Protein AF-A0A2H6N865-F1 (afdb_monomer)

pLDDT: mean 89.6, std 12.13, range [32.91, 98.56]

Mean predicted aligned error: 6.99 Å

Structure (mmCIF, N/CA/C/O backbone):
data_AF-A0A2H6N865-F1
#
_entry.id   AF-A0A2H6N865-F1
#
loop_
_atom_site.group_PDB
_atom_site.id
_atom_site.type_symbol
_atom_site.label_atom_id
_atom_site.label_alt_id
_atom_site.label_comp_id
_atom_site.label_asym_id
_atom_site.label_entity_id
_atom_site.label_seq_id
_atom_site.pdbx_PDB_ins_code
_atom_site.Cartn_x
_atom_site.Cartn_y
_atom_site.Cartn_z
_atom_site.occupancy
_atom_site.B_iso_or_equiv
_atom_site.auth_seq_id
_atom_site.auth_comp_id
_atom_site.auth_asym_id
_atom_site.auth_atom_id
_atom_site.pdbx_PDB_model_num
ATOM 1 N N . VAL A 1 1 ? 12.537 -9.315 17.090 1.00 32.91 1 VAL A N 1
ATOM 2 C CA . VAL A 1 1 ? 13.199 -8.648 15.946 1.00 32.91 1 VAL A CA 1
ATOM 3 C C . VAL A 1 1 ? 12.259 -7.555 15.473 1.00 32.91 1 VAL A C 1
ATOM 5 O O . VAL A 1 1 ? 11.304 -7.843 14.769 1.00 32.91 1 VAL A O 1
ATOM 8 N N . VAL A 1 2 ? 12.420 -6.346 16.012 1.00 35.06 2 VAL A N 1
ATOM 9 C CA . VAL A 1 2 ? 11.619 -5.175 15.632 1.00 35.06 2 VAL A CA 1
ATOM 10 C C . VAL A 1 2 ? 12.282 -4.594 14.394 1.00 35.06 2 VAL A C 1
ATOM 12 O O . VAL A 1 2 ? 13.472 -4.294 14.425 1.00 35.06 2 VAL A O 1
ATOM 15 N N . SER A 1 3 ? 11.540 -4.520 13.298 1.00 43.25 3 SER A N 1
ATOM 16 C CA . SER A 1 3 ? 11.989 -4.022 12.003 1.00 43.25 3 SER A CA 1
ATOM 17 C C . SER A 1 3 ? 12.427 -2.562 12.137 1.00 43.25 3 SER A C 1
ATOM 19 O O . SER A 1 3 ? 11.610 -1.647 12.094 1.00 43.25 3 SER A O 1
ATOM 21 N N . THR A 1 4 ? 13.722 -2.324 12.330 1.00 42.84 4 THR A N 1
ATOM 22 C CA . THR A 1 4 ? 14.320 -0.987 12.298 1.00 42.84 4 THR A CA 1
ATOM 23 C C . THR A 1 4 ? 14.412 -0.525 10.849 1.00 42.84 4 THR A C 1
ATOM 25 O O . THR A 1 4 ? 15.481 -0.555 10.242 1.00 42.84 4 THR A O 1
ATOM 28 N N . GLN A 1 5 ? 13.283 -0.142 10.262 1.00 57.72 5 GLN A N 1
ATOM 29 C CA . GLN A 1 5 ? 13.272 0.558 8.984 1.00 57.72 5 GLN A CA 1
ATOM 30 C C . GLN A 1 5 ? 13.122 2.051 9.252 1.00 57.72 5 GLN A C 1
ATOM 32 O O . GLN A 1 5 ? 12.116 2.511 9.785 1.00 57.72 5 GLN A O 1
ATOM 37 N N . ASN A 1 6 ? 14.180 2.796 8.947 1.00 63.56 6 ASN A N 1
ATOM 38 C CA . ASN A 1 6 ? 14.231 4.237 9.121 1.00 63.56 6 ASN A CA 1
ATOM 39 C C . ASN A 1 6 ? 13.636 4.894 7.863 1.00 63.56 6 ASN A C 1
ATOM 41 O O . ASN A 1 6 ? 14.229 4.726 6.797 1.00 63.56 6 ASN A O 1
ATOM 45 N N . PRO A 1 7 ? 12.540 5.673 7.958 1.00 67.62 7 PRO A N 1
ATOM 46 C CA . PRO A 1 7 ? 11.940 6.376 6.817 1.00 67.62 7 PRO A CA 1
ATOM 47 C C . PRO A 1 7 ? 12.952 7.212 6.023 1.00 67.62 7 PRO A C 1
ATOM 49 O O . PRO A 1 7 ? 12.819 7.392 4.817 1.00 67.62 7 PRO A O 1
ATOM 52 N N . LYS A 1 8 ? 14.019 7.679 6.686 1.00 72.62 8 LYS A N 1
ATOM 53 C CA . LYS A 1 8 ? 15.114 8.410 6.041 1.00 72.62 8 LYS A CA 1
ATOM 54 C C . LYS A 1 8 ? 15.864 7.571 5.000 1.00 72.62 8 LYS A C 1
ATOM 56 O O . LYS A 1 8 ? 16.305 8.133 4.009 1.00 72.62 8 LYS A O 1
ATOM 61 N N . ILE A 1 9 ? 15.998 6.258 5.202 1.00 78.19 9 ILE A N 1
ATOM 62 C CA . ILE A 1 9 ? 16.695 5.357 4.268 1.00 78.19 9 ILE A CA 1
ATOM 63 C C . ILE A 1 9 ? 15.845 5.140 3.011 1.00 78.19 9 ILE A C 1
ATOM 65 O O . ILE A 1 9 ? 16.371 5.230 1.905 1.00 78.19 9 ILE A O 1
ATOM 69 N N . SER A 1 10 ? 14.534 4.937 3.166 1.00 75.12 10 SER A N 1
ATOM 70 C CA . SER A 1 10 ? 13.598 4.847 2.035 1.00 75.12 10 SER A CA 1
ATOM 71 C C . SER A 1 10 ? 13.610 6.127 1.195 1.00 75.12 10 SER A C 1
ATOM 73 O O . SER A 1 10 ? 13.793 6.078 -0.018 1.00 75.12 10 SER A O 1
ATOM 75 N N . GLN A 1 11 ? 13.546 7.292 1.846 1.00 79.19 11 GLN A N 1
ATOM 76 C CA . GLN A 1 11 ? 13.606 8.587 1.162 1.00 79.19 11 GLN A CA 1
ATOM 77 C C . GLN A 1 11 ? 14.947 8.826 0.449 1.00 79.19 11 GLN A C 1
ATOM 79 O O . GLN A 1 11 ? 14.978 9.342 -0.667 1.00 79.19 11 GLN A O 1
ATOM 84 N N . GLN A 1 12 ? 16.065 8.408 1.051 1.00 84.81 12 GLN A N 1
ATOM 85 C CA . GLN A 1 12 ? 17.378 8.463 0.402 1.00 84.81 12 GLN A CA 1
ATOM 86 C C . GLN A 1 12 ? 17.450 7.559 -0.834 1.00 84.81 12 GLN A C 1
ATOM 88 O O . GLN A 1 12 ? 17.985 7.981 -1.857 1.00 84.81 12 GLN A O 1
ATOM 93 N N . ALA A 1 13 ? 16.891 6.348 -0.769 1.00 80.69 13 ALA A N 1
ATOM 94 C CA . ALA A 1 13 ? 16.852 5.431 -1.905 1.00 80.69 13 ALA A CA 1
ATOM 95 C C . ALA A 1 13 ? 16.007 5.992 -3.063 1.00 80.69 13 ALA A C 1
ATOM 97 O O . ALA A 1 13 ? 16.481 6.017 -4.197 1.00 80.69 13 ALA A O 1
ATOM 98 N N . LEU A 1 14 ? 14.810 6.526 -2.783 1.00 79.31 14 LEU A N 1
ATOM 99 C CA . LEU A 1 14 ? 13.984 7.200 -3.795 1.00 79.31 14 LEU A CA 1
ATOM 100 C C . LEU A 1 14 ? 14.719 8.381 -4.436 1.00 79.31 14 LEU A C 1
ATOM 102 O O . LEU A 1 14 ? 14.739 8.507 -5.660 1.00 79.31 14 LEU A O 1
ATOM 106 N N . SER A 1 15 ? 15.371 9.212 -3.619 1.00 80.81 15 SER A N 1
ATOM 107 C CA . SER A 1 15 ? 16.155 10.346 -4.110 1.00 80.81 15 SER A CA 1
ATOM 108 C C . SER A 1 15 ? 17.316 9.899 -5.003 1.00 80.81 15 SER A C 1
ATOM 110 O O . SER A 1 15 ? 17.554 10.521 -6.036 1.00 80.81 15 SER A O 1
ATOM 112 N N . ALA A 1 16 ? 17.998 8.802 -4.662 1.00 83.12 16 ALA A N 1
ATOM 113 C CA . ALA A 1 16 ? 19.072 8.245 -5.477 1.00 83.12 16 ALA A CA 1
ATOM 114 C C . ALA A 1 16 ? 18.566 7.724 -6.834 1.00 83.12 16 ALA A C 1
ATOM 116 O O . ALA A 1 16 ? 19.196 8.001 -7.854 1.00 83.12 16 ALA A O 1
ATOM 117 N N . TYR A 1 17 ? 17.419 7.033 -6.871 1.00 78.50 17 TYR A N 1
ATOM 118 C CA . TYR A 1 17 ? 16.817 6.576 -8.130 1.00 78.50 17 TYR A CA 1
ATOM 119 C C . TYR A 1 17 ? 16.382 7.749 -9.017 1.00 78.50 17 TYR A C 1
ATOM 121 O O . TYR A 1 17 ? 16.730 7.779 -10.196 1.00 78.50 17 TYR A O 1
ATOM 129 N N . ALA A 1 18 ? 15.704 8.749 -8.445 1.00 78.62 18 ALA A N 1
ATOM 130 C CA . ALA A 1 18 ? 15.285 9.944 -9.179 1.00 78.62 18 ALA A CA 1
ATOM 131 C C . ALA A 1 18 ? 16.487 10.748 -9.704 1.00 78.62 18 ALA A C 1
ATOM 133 O O . ALA A 1 18 ? 16.472 11.261 -10.823 1.00 78.62 18 ALA A O 1
ATOM 134 N N . GLN A 1 19 ? 17.558 10.842 -8.910 1.00 82.44 19 GLN A N 1
ATOM 135 C CA . GLN A 1 19 ? 18.789 11.492 -9.341 1.00 82.44 19 GLN A CA 1
ATOM 136 C C . GLN A 1 19 ? 19.460 10.716 -10.477 1.00 82.44 19 GLN A C 1
ATOM 138 O O . GLN A 1 19 ? 19.922 11.354 -11.419 1.00 82.44 19 GLN A O 1
ATOM 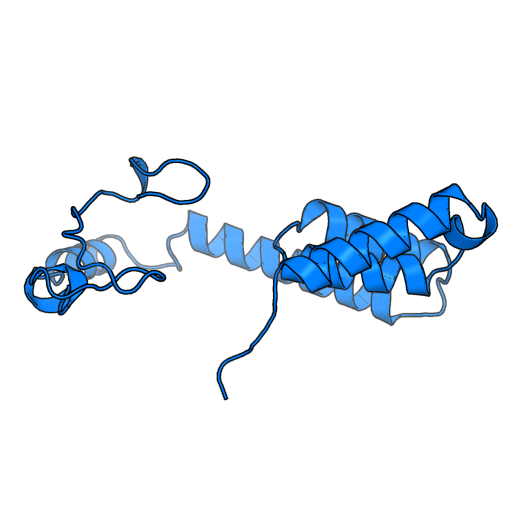143 N N . ALA A 1 20 ? 19.484 9.379 -10.428 1.00 79.62 20 ALA A N 1
ATOM 144 C CA . ALA A 1 20 ? 20.030 8.547 -11.499 1.00 79.62 20 ALA A CA 1
ATOM 145 C C . ALA A 1 20 ? 19.294 8.778 -12.830 1.00 79.62 20 ALA A C 1
ATOM 147 O O . ALA A 1 20 ? 19.944 9.031 -13.839 1.00 79.62 20 ALA A O 1
ATOM 148 N N . GLU A 1 21 ? 17.957 8.804 -12.827 1.00 76.94 21 GLU A N 1
ATOM 149 C CA . GLU A 1 21 ? 17.162 9.128 -14.025 1.00 76.94 21 GLU A CA 1
ATOM 150 C C . GLU A 1 21 ? 17.416 10.548 -14.549 1.00 76.94 21 GLU A C 1
ATOM 152 O O . GLU A 1 21 ? 17.364 10.785 -15.756 1.00 76.94 21 GLU A O 1
ATOM 157 N N . LYS A 1 22 ? 17.695 11.502 -13.652 1.00 77.19 22 LYS A N 1
ATOM 158 C CA . LYS A 1 22 ? 17.938 12.904 -14.007 1.00 77.19 22 LYS A CA 1
ATOM 159 C C . LYS A 1 22 ? 19.315 13.136 -14.630 1.00 77.19 22 LYS A C 1
ATOM 161 O O . LYS A 1 22 ? 19.440 13.984 -15.512 1.00 77.19 22 LYS A O 1
ATOM 166 N N . VAL A 1 23 ? 20.349 12.457 -14.134 1.00 75.69 23 VAL A N 1
ATOM 167 C CA . VAL A 1 23 ? 21.736 12.652 -14.599 1.00 75.69 23 VAL A CA 1
ATOM 168 C C . VAL A 1 23 ? 22.105 11.743 -15.761 1.00 75.69 23 VAL A C 1
ATOM 170 O O . VAL A 1 23 ? 22.988 12.094 -16.538 1.00 75.69 23 VAL A O 1
ATOM 173 N N . ASP A 1 24 ? 21.432 10.601 -15.890 1.00 74.62 24 ASP A N 1
ATOM 174 C CA . ASP A 1 24 ? 21.727 9.602 -16.901 1.00 74.62 24 ASP A CA 1
ATOM 175 C C . ASP A 1 24 ? 20.458 9.216 -17.668 1.00 74.62 24 ASP A C 1
ATOM 177 O O . ASP A 1 24 ? 19.583 8.494 -17.190 1.00 74.62 24 ASP A O 1
ATOM 181 N N . SER A 1 25 ? 20.384 9.669 -18.920 1.00 71.75 25 SER A N 1
ATOM 182 C CA . SER A 1 25 ? 19.289 9.317 -19.828 1.00 71.75 25 SER A CA 1
ATOM 183 C C . SER A 1 25 ? 19.152 7.804 -20.057 1.00 71.75 25 SER A C 1
ATOM 185 O O . SER A 1 25 ? 18.050 7.329 -20.332 1.00 71.75 25 SER A O 1
ATOM 187 N N . THR A 1 26 ? 20.231 7.027 -19.888 1.00 76.75 26 THR A N 1
ATOM 188 C CA . THR A 1 26 ? 20.195 5.563 -20.007 1.00 76.75 26 THR A CA 1
ATOM 189 C C . THR A 1 26 ? 19.608 4.890 -18.766 1.00 76.75 26 THR A C 1
ATOM 191 O O . THR A 1 26 ? 19.011 3.820 -18.885 1.00 76.75 26 THR A O 1
ATOM 194 N N . ALA A 1 27 ? 19.637 5.545 -17.599 1.00 77.50 27 ALA A N 1
ATOM 195 C CA . ALA A 1 27 ? 19.001 5.045 -16.379 1.00 77.50 27 ALA A CA 1
ATOM 196 C C . ALA A 1 27 ? 17.469 4.965 -16.515 1.00 77.50 27 ALA A C 1
ATOM 198 O O . ALA A 1 27 ? 16.843 4.061 -15.965 1.00 77.50 27 ALA A O 1
ATOM 199 N N . SER A 1 28 ? 16.861 5.823 -17.344 1.00 80.94 28 SER A N 1
ATOM 200 C CA . SER A 1 28 ? 15.432 5.730 -17.698 1.00 80.94 28 SER A CA 1
ATOM 201 C C . SER A 1 28 ? 15.080 4.468 -18.506 1.00 80.94 28 SER A C 1
ATOM 203 O O . SER A 1 28 ? 13.902 4.089 -18.583 1.00 80.94 28 SER A O 1
ATOM 205 N N . CYS A 1 29 ? 16.087 3.817 -19.094 1.00 86.88 29 CYS A N 1
ATOM 206 C CA . CYS A 1 29 ? 15.986 2.551 -19.817 1.00 86.88 29 CYS A CA 1
ATOM 207 C C . CYS A 1 29 ? 16.455 1.346 -18.983 1.00 86.88 29 CYS A C 1
ATOM 209 O O . CYS A 1 29 ? 16.447 0.232 -19.497 1.00 86.88 29 CYS A O 1
ATOM 211 N N . ASN A 1 30 ? 16.842 1.540 -17.717 1.00 91.81 30 ASN A N 1
ATOM 212 C CA . ASN A 1 30 ? 17.277 0.460 -16.837 1.00 91.81 30 ASN A CA 1
ATOM 213 C C . ASN A 1 30 ? 16.058 -0.230 -16.179 1.00 91.81 30 ASN A C 1
ATOM 215 O O . ASN A 1 30 ? 15.416 0.383 -15.320 1.00 91.81 30 ASN A O 1
ATOM 219 N N . PRO A 1 31 ? 15.724 -1.486 -16.533 1.00 94.00 31 PRO A N 1
ATOM 220 C CA . PRO A 1 31 ? 14.564 -2.180 -15.975 1.00 94.00 31 PRO A CA 1
ATOM 221 C C . PRO A 1 31 ? 14.689 -2.435 -14.461 1.00 94.00 31 PRO A C 1
ATOM 223 O O . PRO A 1 31 ? 13.692 -2.301 -13.746 1.00 94.00 31 PRO A O 1
ATOM 226 N N . ASP A 1 32 ? 15.888 -2.724 -13.942 1.00 93.88 32 ASP A N 1
ATOM 227 C CA . ASP A 1 32 ? 16.128 -2.951 -12.510 1.00 93.88 32 ASP A CA 1
ATOM 228 C C . ASP A 1 32 ? 15.834 -1.711 -11.667 1.00 93.88 32 ASP A C 1
ATOM 230 O O . ASP A 1 32 ? 15.280 -1.813 -10.570 1.00 93.88 32 ASP A O 1
ATOM 234 N N . LEU A 1 33 ? 16.175 -0.523 -12.178 1.00 92.81 33 LEU A N 1
ATOM 235 C CA . LEU A 1 33 ? 15.894 0.740 -11.495 1.00 92.81 33 LEU A CA 1
ATOM 236 C C . LEU A 1 33 ? 14.389 0.896 -11.257 1.00 92.81 33 LEU A C 1
ATOM 238 O O . LEU A 1 33 ? 13.963 1.165 -10.131 1.00 92.81 33 LEU A O 1
ATOM 242 N N . HIS A 1 34 ? 13.581 0.667 -12.296 1.00 93.88 34 HIS A N 1
ATOM 243 C CA . HIS A 1 34 ? 12.123 0.764 -12.211 1.00 93.88 34 HIS A CA 1
ATOM 244 C C . HIS A 1 34 ? 11.528 -0.309 -11.295 1.00 93.88 34 HIS A C 1
ATOM 246 O O . HIS A 1 34 ? 10.645 0.007 -10.495 1.00 93.88 34 HIS A O 1
ATOM 252 N N . LEU A 1 35 ? 12.034 -1.550 -11.344 1.00 95.31 35 LEU A N 1
ATOM 253 C CA . LEU A 1 35 ? 11.591 -2.620 -10.443 1.00 95.31 35 LEU A CA 1
ATOM 254 C C . LEU A 1 35 ? 11.890 -2.281 -8.974 1.00 95.31 35 LEU A C 1
ATOM 256 O O . LEU A 1 35 ? 11.037 -2.474 -8.100 1.00 95.31 35 LEU A O 1
ATOM 260 N N . ASN A 1 36 ? 13.088 -1.769 -8.691 1.00 94.25 36 ASN A N 1
ATOM 261 C CA . ASN A 1 36 ? 13.517 -1.429 -7.338 1.00 94.25 36 ASN A CA 1
ATOM 262 C C . ASN A 1 36 ? 12.722 -0.249 -6.773 1.00 94.25 36 ASN A C 1
ATOM 264 O O . ASN A 1 36 ? 12.195 -0.352 -5.662 1.00 94.25 36 ASN A O 1
ATOM 268 N N . ARG A 1 37 ? 12.544 0.825 -7.557 1.00 93.56 37 ARG A N 1
ATOM 269 C CA . ARG A 1 37 ? 11.700 1.963 -7.167 1.00 93.56 37 ARG A CA 1
ATOM 270 C C . ARG A 1 37 ? 10.264 1.516 -6.897 1.00 93.56 37 ARG A C 1
ATOM 272 O O . ARG A 1 37 ? 9.733 1.806 -5.833 1.00 93.56 37 ARG A O 1
ATOM 279 N N . ALA A 1 38 ? 9.670 0.729 -7.794 1.00 95.81 38 ALA A N 1
ATOM 280 C CA . ALA A 1 38 ? 8.312 0.213 -7.621 1.00 95.81 38 ALA A CA 1
ATOM 281 C C . ALA A 1 38 ? 8.149 -0.656 -6.366 1.00 95.81 38 ALA A C 1
ATOM 283 O O . ALA A 1 38 ? 7.121 -0.609 -5.691 1.00 95.81 38 ALA A O 1
ATOM 284 N N . THR A 1 39 ? 9.167 -1.450 -6.032 1.00 94.69 39 THR A N 1
ATOM 285 C CA . THR A 1 39 ? 9.175 -2.267 -4.812 1.00 94.69 39 THR A CA 1
ATOM 286 C C . THR A 1 39 ? 9.146 -1.394 -3.560 1.00 94.69 39 THR A C 1
ATOM 288 O O . THR A 1 39 ? 8.430 -1.717 -2.610 1.00 94.69 39 THR A O 1
ATOM 291 N N . LEU A 1 40 ? 9.878 -0.279 -3.577 1.00 92.62 40 LEU A N 1
ATOM 292 C CA . LEU A 1 40 ? 9.878 0.697 -2.496 1.00 92.62 40 LEU A CA 1
ATOM 293 C C . LEU A 1 40 ? 8.541 1.444 -2.405 1.00 92.62 40 LEU A C 1
ATOM 295 O O . LEU A 1 40 ? 7.950 1.467 -1.329 1.00 92.62 40 LEU A O 1
ATOM 299 N N . SER A 1 41 ? 7.997 1.931 -3.524 1.00 94.00 41 SER A N 1
ATOM 300 C CA . SER A 1 41 ? 6.666 2.556 -3.564 1.00 94.00 41 SER A CA 1
ATOM 301 C C . SER A 1 41 ? 5.577 1.604 -3.062 1.00 94.00 41 SER A C 1
ATOM 303 O O . SER A 1 41 ? 4.711 2.006 -2.292 1.00 94.00 41 SER A O 1
ATOM 305 N N . LYS A 1 42 ? 5.643 0.308 -3.405 1.00 94.88 42 LYS A N 1
ATOM 306 C CA . LYS A 1 42 ? 4.724 -0.711 -2.869 1.00 94.88 42 LYS A C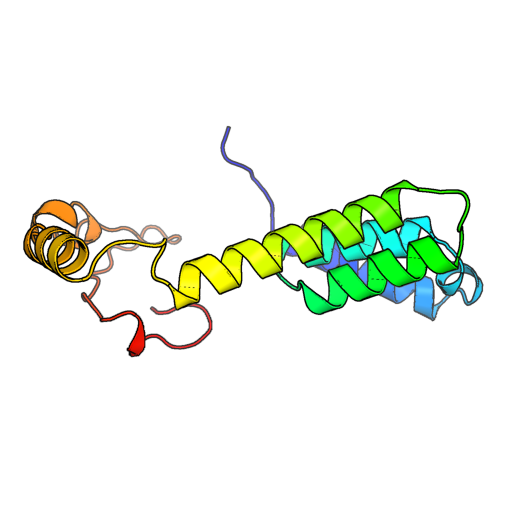A 1
ATOM 307 C C . LYS A 1 42 ? 4.840 -0.837 -1.349 1.00 94.88 42 LYS A C 1
ATOM 309 O O . LYS A 1 42 ? 3.828 -1.070 -0.691 1.00 94.88 42 LYS A O 1
ATOM 314 N N . TYR A 1 43 ? 6.055 -0.768 -0.809 1.00 92.50 43 TYR A N 1
ATOM 315 C CA . TYR A 1 43 ? 6.290 -0.832 0.633 1.00 92.50 43 TYR A CA 1
ATOM 316 C C . TYR A 1 43 ? 5.752 0.411 1.356 1.00 92.50 43 TYR A C 1
ATOM 318 O O . TYR A 1 43 ? 5.183 0.279 2.432 1.00 92.50 43 TYR A O 1
ATOM 326 N N . GLU A 1 44 ? 5.864 1.589 0.741 1.00 92.12 44 GLU A N 1
ATOM 327 C CA . GLU A 1 44 ? 5.291 2.850 1.237 1.00 92.12 44 GLU A CA 1
ATOM 328 C C . GLU A 1 44 ? 3.785 3.003 0.938 1.00 92.12 44 GLU A C 1
ATOM 330 O O . GLU A 1 44 ? 3.222 4.069 1.157 1.00 92.12 44 GLU A O 1
ATOM 335 N N . GLU A 1 45 ? 3.127 1.948 0.441 1.00 95.06 45 GLU A N 1
ATOM 336 C CA . GLU A 1 45 ? 1.699 1.923 0.077 1.00 95.06 45 GLU A CA 1
ATOM 337 C C . GLU A 1 45 ? 1.307 2.901 -1.056 1.00 95.06 45 GLU A C 1
ATOM 339 O O . GLU A 1 45 ? 0.126 3.103 -1.348 1.00 95.06 45 GLU A O 1
ATOM 344 N N . ASN A 1 46 ? 2.292 3.418 -1.798 1.00 96.00 46 ASN A N 1
ATOM 345 C CA . ASN A 1 46 ? 2.122 4.188 -3.032 1.00 96.00 46 ASN A CA 1
ATOM 346 C C . ASN A 1 46 ? 1.827 3.243 -4.213 1.00 96.00 46 ASN A C 1
ATOM 348 O O . ASN A 1 46 ? 2.636 3.049 -5.124 1.00 96.00 46 ASN A O 1
ATOM 352 N N . TYR A 1 47 ? 0.659 2.594 -4.188 1.00 97.62 47 TYR A N 1
ATOM 353 C CA . TYR A 1 47 ? 0.351 1.482 -5.095 1.00 97.62 47 TYR A CA 1
ATOM 354 C C . TYR A 1 47 ? 0.267 1.860 -6.578 1.00 97.62 47 TYR A C 1
ATOM 356 O O . TYR A 1 47 ? 0.614 1.038 -7.424 1.00 97.62 47 TYR A O 1
ATOM 364 N N . MET A 1 48 ? -0.169 3.080 -6.904 1.00 97.38 48 MET A N 1
ATOM 365 C CA . MET A 1 48 ? -0.217 3.557 -8.292 1.00 97.38 48 MET A CA 1
ATOM 366 C C . MET A 1 48 ? 1.191 3.633 -8.893 1.00 97.38 48 MET A C 1
ATOM 368 O O . MET A 1 48 ? 1.456 3.006 -9.915 1.00 97.38 48 MET A O 1
ATOM 372 N N . GLU A 1 49 ? 2.115 4.298 -8.198 1.00 96.00 49 GLU A N 1
ATOM 373 C CA . GLU A 1 49 ? 3.515 4.418 -8.619 1.00 96.00 49 GLU A CA 1
ATOM 374 C C . GLU A 1 49 ? 4.204 3.044 -8.701 1.00 96.00 49 GLU A C 1
ATOM 376 O O . GLU A 1 49 ? 4.961 2.766 -9.633 1.00 96.00 49 GLU A O 1
ATOM 381 N N . ALA A 1 50 ? 3.892 2.135 -7.771 1.00 97.94 50 ALA A N 1
ATOM 382 C CA . ALA A 1 50 ? 4.391 0.765 -7.824 1.00 97.94 50 ALA A CA 1
ATOM 383 C C . ALA A 1 50 ? 3.933 0.019 -9.091 1.00 97.94 50 ALA A C 1
ATOM 385 O O . ALA A 1 50 ? 4.741 -0.622 -9.764 1.00 97.94 50 ALA A O 1
ATOM 386 N N . LEU A 1 51 ? 2.646 0.107 -9.442 1.00 98.50 51 LEU A N 1
ATOM 387 C CA . LEU A 1 51 ? 2.103 -0.525 -10.648 1.00 98.50 51 LEU A CA 1
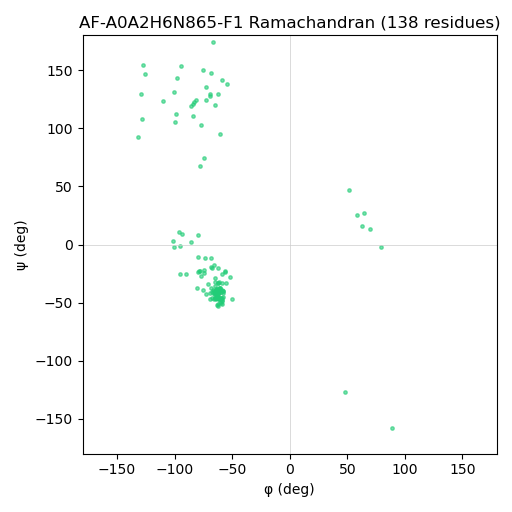ATOM 388 C C . LEU A 1 51 ? 2.736 0.041 -11.923 1.00 98.50 51 LEU A C 1
ATOM 390 O O . LEU A 1 51 ? 3.061 -0.726 -12.834 1.00 98.50 51 LEU A O 1
ATOM 394 N N . GLU A 1 52 ? 2.931 1.358 -11.979 1.00 97.81 52 GLU A N 1
ATOM 395 C CA . GLU A 1 52 ? 3.580 2.040 -13.099 1.00 97.81 52 GLU A CA 1
ATOM 396 C C . GLU A 1 52 ? 5.040 1.612 -13.252 1.00 97.81 52 GLU A C 1
ATOM 398 O O . GLU A 1 52 ? 5.460 1.250 -14.353 1.00 97.81 52 GLU A O 1
ATOM 403 N N . GLY A 1 53 ? 5.807 1.568 -12.160 1.00 97.00 53 GLY A N 1
ATOM 404 C CA . GLY A 1 53 ? 7.204 1.141 -12.209 1.00 97.00 53 GLY A CA 1
ATOM 405 C C . GLY A 1 53 ? 7.364 -0.340 -12.576 1.00 97.00 53 GLY A C 1
ATOM 406 O O . GLY A 1 53 ? 8.210 -0.670 -13.407 1.00 97.00 53 GLY A O 1
ATOM 407 N N . PHE A 1 54 ? 6.502 -1.237 -12.076 1.00 98.38 54 PHE A N 1
ATOM 408 C CA . PHE A 1 54 ? 6.498 -2.636 -12.528 1.00 98.38 54 PHE A CA 1
ATOM 409 C C . PHE A 1 54 ? 6.137 -2.765 -14.014 1.00 98.38 54 PHE A C 1
ATOM 411 O O . PHE A 1 54 ? 6.766 -3.539 -14.736 1.00 98.38 54 PHE A O 1
ATOM 418 N N . ALA A 1 55 ? 5.156 -1.995 -14.497 1.00 98.06 55 ALA A N 1
ATOM 419 C CA . ALA A 1 55 ? 4.797 -1.975 -15.914 1.00 98.06 55 ALA A CA 1
ATOM 420 C C . ALA A 1 55 ? 5.940 -1.439 -16.788 1.00 98.06 55 ALA A C 1
ATOM 422 O O . ALA A 1 55 ? 6.187 -1.973 -17.869 1.00 98.06 55 ALA A O 1
ATOM 423 N N . ARG A 1 56 ? 6.657 -0.414 -16.314 1.00 97.12 56 ARG A N 1
ATOM 424 C CA . ARG A 1 56 ? 7.809 0.159 -17.012 1.00 97.12 56 ARG A CA 1
ATOM 425 C C . ARG A 1 56 ? 8.964 -0.834 -17.101 1.00 97.12 56 ARG A C 1
ATOM 427 O O . ARG A 1 56 ? 9.482 -1.025 -18.196 1.00 97.12 56 ARG A O 1
ATOM 434 N N . ALA A 1 57 ? 9.318 -1.500 -16.001 1.00 97.56 57 ALA A N 1
ATOM 435 C CA . ALA A 1 57 ? 10.343 -2.545 -15.990 1.00 97.56 57 ALA A CA 1
ATOM 436 C C . ALA A 1 57 ? 9.994 -3.697 -16.952 1.00 97.56 57 ALA A C 1
ATOM 438 O O . ALA A 1 57 ? 10.821 -4.072 -17.778 1.00 97.56 57 ALA A O 1
ATOM 439 N N . ALA A 1 58 ? 8.743 -4.174 -16.929 1.00 97.75 58 ALA A N 1
ATOM 440 C CA . ALA A 1 58 ? 8.252 -5.201 -17.853 1.00 97.75 58 ALA A CA 1
ATOM 441 C C . ALA A 1 58 ? 8.288 -4.777 -19.334 1.00 97.75 58 ALA A C 1
ATOM 443 O O . ALA A 1 58 ? 8.429 -5.619 -20.215 1.00 97.75 58 ALA A O 1
ATO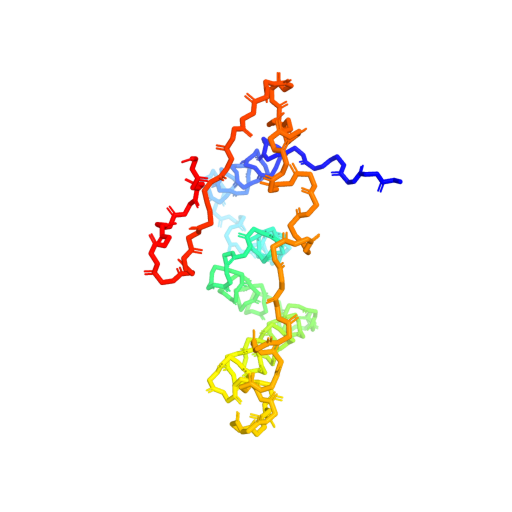M 444 N N . GLY A 1 59 ? 8.096 -3.486 -19.622 1.00 97.38 59 GLY A N 1
ATOM 445 C CA . GLY A 1 59 ? 8.166 -2.955 -20.984 1.00 97.38 59 GLY A CA 1
ATOM 446 C C . GLY A 1 59 ? 9.597 -2.778 -21.496 1.00 97.38 59 GLY A C 1
ATOM 447 O O . GLY A 1 59 ? 9.813 -2.821 -22.704 1.00 97.38 59 GLY A O 1
ATOM 448 N N . LEU A 1 60 ? 10.559 -2.574 -20.592 1.00 96.56 60 LEU A N 1
ATOM 449 C CA . LEU A 1 60 ? 11.981 -2.432 -20.913 1.00 96.56 60 LEU A CA 1
ATOM 450 C C . LEU A 1 60 ? 12.666 -3.787 -21.127 1.00 96.56 60 LEU A C 1
ATOM 452 O O . LEU A 1 60 ? 13.491 -3.900 -22.028 1.00 96.56 60 LEU A O 1
ATOM 456 N N . ASP A 1 61 ? 12.292 -4.808 -20.352 1.00 96.50 61 ASP A N 1
ATOM 457 C CA . ASP A 1 61 ? 12.724 -6.193 -20.562 1.00 96.50 61 ASP A CA 1
ATOM 458 C C . ASP A 1 61 ? 11.522 -7.157 -20.518 1.00 96.50 61 ASP A C 1
ATOM 460 O O . ASP A 1 61 ? 11.139 -7.638 -19.449 1.00 96.50 61 ASP A O 1
ATOM 464 N N . PRO A 1 62 ? 10.909 -7.461 -21.679 1.00 95.94 62 PRO A N 1
ATOM 465 C CA . PRO A 1 62 ? 9.775 -8.381 -21.753 1.00 95.94 62 PRO A CA 1
ATOM 466 C C . PRO A 1 62 ? 10.114 -9.846 -21.444 1.00 95.94 62 PRO A C 1
ATOM 468 O O . PRO A 1 62 ? 9.199 -10.623 -21.167 1.00 95.94 62 PRO A O 1
ATOM 471 N N . ALA A 1 63 ? 11.388 -10.249 -21.532 1.00 97.12 63 ALA A N 1
ATOM 472 C CA . ALA A 1 63 ? 11.812 -11.613 -21.213 1.00 97.12 63 ALA A CA 1
ATOM 473 C C . ALA A 1 63 ? 11.944 -11.817 -19.695 1.00 97.12 63 ALA A C 1
ATOM 475 O O . ALA A 1 63 ? 11.804 -12.939 -19.197 1.00 97.12 63 ALA A O 1
ATOM 476 N N . TRP A 1 64 ? 12.157 -10.734 -18.947 1.00 97.31 64 TRP A N 1
ATOM 477 C CA . TRP A 1 64 ? 12.142 -10.745 -17.495 1.00 97.31 64 TRP A CA 1
ATOM 478 C C . TRP A 1 64 ? 10.707 -10.783 -16.956 1.00 97.31 64 TRP A C 1
ATOM 480 O O . TRP A 1 64 ? 9.979 -9.792 -16.916 1.00 97.31 64 TRP A O 1
ATOM 490 N N . LEU A 1 65 ? 10.281 -11.966 -16.514 1.00 97.62 65 LEU A N 1
ATOM 491 C CA . LEU A 1 65 ? 8.897 -12.206 -16.089 1.00 97.62 65 LEU A CA 1
ATOM 492 C C . LEU A 1 65 ? 8.547 -11.602 -14.722 1.00 97.62 65 LEU A C 1
ATOM 494 O O . LEU A 1 65 ? 7.371 -11.400 -14.415 1.00 97.62 65 LEU A O 1
ATOM 498 N N . GLU A 1 66 ? 9.538 -11.332 -13.876 1.00 97.88 66 GLU A N 1
ATOM 499 C CA . GLU A 1 66 ? 9.307 -10.920 -12.491 1.00 97.88 66 GLU A CA 1
ATOM 500 C C . GLU A 1 66 ? 8.526 -9.595 -12.367 1.00 97.88 66 GLU A C 1
ATOM 502 O O . GLU A 1 66 ? 7.543 -9.576 -11.621 1.00 97.88 66 GLU A O 1
ATOM 507 N N . PRO A 1 67 ? 8.849 -8.508 -13.097 1.00 98.12 67 PRO A N 1
ATOM 508 C CA . PRO A 1 67 ? 8.042 -7.289 -13.070 1.00 98.12 67 PRO A CA 1
ATOM 509 C C . PRO A 1 67 ? 6.578 -7.513 -13.472 1.00 98.12 67 PRO A C 1
ATOM 511 O O . PRO A 1 67 ? 5.671 -6.978 -12.829 1.00 98.12 67 PRO A O 1
ATOM 514 N N . GLN A 1 68 ? 6.323 -8.347 -14.488 1.00 98.19 68 GLN A N 1
ATOM 515 C CA . GLN A 1 68 ? 4.961 -8.688 -14.916 1.00 98.19 68 GLN A CA 1
ATOM 516 C C . GLN A 1 68 ? 4.204 -9.436 -13.815 1.00 98.19 68 GLN A C 1
ATOM 518 O O . GLN A 1 68 ? 3.067 -9.087 -13.490 1.00 98.19 68 GLN A O 1
ATOM 523 N N . GLN A 1 69 ? 4.851 -10.425 -13.195 1.00 98.50 69 GLN A N 1
ATOM 524 C CA . GLN A 1 69 ? 4.278 -11.191 -12.089 1.00 98.50 69 GLN A CA 1
ATOM 525 C C . GLN A 1 69 ? 3.986 -10.300 -10.878 1.00 98.50 69 GLN A C 1
ATOM 527 O O . GLN A 1 69 ? 2.889 -10.367 -10.325 1.00 98.50 69 GLN A O 1
ATOM 532 N N . ARG A 1 70 ? 4.921 -9.424 -10.486 1.00 98.31 70 ARG A N 1
ATOM 533 C CA . ARG A 1 70 ? 4.737 -8.490 -9.362 1.00 98.31 70 ARG A CA 1
ATOM 534 C C . ARG A 1 70 ? 3.596 -7.505 -9.617 1.00 98.31 70 ARG A C 1
ATOM 536 O O . ARG A 1 70 ? 2.798 -7.261 -8.711 1.00 98.31 70 ARG A O 1
ATOM 543 N N . LYS A 1 71 ? 3.473 -6.986 -10.845 1.00 98.50 71 LYS A N 1
ATOM 544 C CA . LYS A 1 71 ? 2.337 -6.148 -11.256 1.00 98.50 71 LYS A CA 1
ATOM 545 C C . LYS A 1 71 ? 1.013 -6.898 -11.106 1.00 98.50 71 LYS A C 1
ATOM 547 O O . LYS A 1 71 ? 0.099 -6.372 -10.476 1.00 98.50 71 LYS A O 1
ATOM 552 N N . GLN A 1 72 ? 0.914 -8.112 -11.654 1.00 98.56 72 GLN A N 1
ATOM 553 C CA . GLN A 1 72 ? -0.318 -8.903 -11.590 1.00 98.56 72 GLN A CA 1
ATOM 554 C C . GLN A 1 72 ? -0.698 -9.231 -10.142 1.00 98.56 72 GLN A C 1
ATOM 556 O O . GLN A 1 72 ? -1.832 -9.004 -9.737 1.00 98.56 72 GLN A O 1
ATOM 561 N N . GLN A 1 73 ? 0.265 -9.664 -9.326 1.00 98.56 73 GLN A N 1
ATOM 562 C CA . GLN A 1 73 ? 0.038 -9.952 -7.909 1.00 98.56 73 GLN A CA 1
ATOM 563 C C . GLN A 1 73 ? -0.474 -8.731 -7.135 1.00 98.56 73 GLN A C 1
ATOM 565 O O . GLN A 1 73 ? -1.332 -8.880 -6.261 1.00 98.56 73 GLN A O 1
ATOM 570 N N . LEU A 1 74 ? 0.044 -7.533 -7.436 1.00 98.50 74 LEU A N 1
ATOM 571 C CA . LEU A 1 74 ? -0.422 -6.296 -6.812 1.00 98.50 74 LEU A CA 1
ATOM 572 C C . LEU A 1 74 ? -1.846 -5.942 -7.263 1.00 98.50 74 LEU A C 1
ATOM 574 O O . LEU A 1 74 ? -2.664 -5.597 -6.415 1.00 98.50 74 LEU A O 1
ATOM 578 N N . MET A 1 75 ? -2.173 -6.093 -8.549 1.00 98.50 75 MET A N 1
ATOM 579 C CA . MET A 1 75 ? -3.543 -5.907 -9.049 1.00 98.50 75 MET A CA 1
ATOM 580 C C . MET A 1 75 ? -4.524 -6.875 -8.379 1.00 98.50 75 MET A C 1
ATOM 582 O O . MET A 1 75 ? -5.515 -6.431 -7.802 1.00 98.50 75 MET A O 1
ATOM 586 N N . ASP A 1 76 ? -4.205 -8.172 -8.354 1.00 98.56 76 ASP A N 1
ATOM 587 C CA . ASP A 1 76 ? -5.041 -9.198 -7.722 1.00 98.56 76 ASP A CA 1
ATOM 588 C C . ASP A 1 76 ? -5.218 -8.929 -6.223 1.00 98.56 76 ASP A C 1
ATOM 590 O O . ASP A 1 76 ? -6.262 -9.202 -5.629 1.00 98.56 76 ASP A O 1
ATOM 594 N N . PHE A 1 77 ? -4.167 -8.449 -5.552 1.00 98.38 77 PHE A N 1
ATOM 595 C CA . PHE A 1 77 ? -4.242 -8.033 -4.155 1.00 98.38 77 PHE A CA 1
ATOM 596 C C . PHE A 1 77 ? -5.215 -6.865 -3.967 1.00 98.38 77 PHE A C 1
ATOM 598 O O . PHE A 1 77 ? -6.098 -6.967 -3.116 1.00 98.38 77 PHE A O 1
ATOM 605 N N . LEU A 1 78 ? -5.079 -5.798 -4.759 1.00 98.38 78 LEU A N 1
ATOM 606 C CA . LEU A 1 78 ? -5.916 -4.605 -4.643 1.00 98.38 78 LEU A CA 1
ATOM 607 C C . LEU A 1 78 ? -7.378 -4.908 -4.965 1.00 98.38 78 LEU A C 1
ATOM 609 O O . LEU A 1 78 ? -8.244 -4.489 -4.207 1.00 98.38 78 LEU A O 1
ATOM 613 N N . GLU A 1 79 ? -7.657 -5.694 -6.005 1.00 98.38 79 GLU A N 1
ATOM 614 C CA . GLU A 1 79 ? -9.018 -6.111 -6.362 1.00 98.38 79 GLU A CA 1
ATOM 615 C C . GLU A 1 79 ? -9.686 -6.902 -5.229 1.00 98.38 79 GLU A C 1
ATOM 617 O O . GLU A 1 79 ? -10.824 -6.633 -4.835 1.00 98.38 79 GLU A O 1
ATOM 622 N N . ARG A 1 80 ? -8.966 -7.866 -4.641 1.00 98.25 80 ARG A N 1
ATOM 623 C CA . ARG A 1 80 ? -9.484 -8.627 -3.495 1.00 98.25 80 ARG A CA 1
ATOM 624 C C . ARG A 1 80 ? -9.692 -7.731 -2.279 1.00 98.25 80 ARG A C 1
ATOM 626 O O . ARG A 1 80 ? -10.696 -7.885 -1.583 1.00 98.25 80 ARG A O 1
ATOM 633 N N . LEU A 1 81 ? -8.754 -6.822 -2.010 1.00 97.88 81 LEU A N 1
ATOM 634 C CA . LEU A 1 81 ? -8.819 -5.900 -0.881 1.00 97.88 81 LEU A CA 1
ATOM 635 C C . LEU A 1 81 ? -10.032 -4.975 -0.998 1.00 97.88 81 LEU A C 1
ATOM 637 O O . LEU A 1 81 ? -10.839 -4.930 -0.070 1.00 97.88 81 LEU A O 1
ATOM 641 N N . THR A 1 82 ? -10.199 -4.282 -2.125 1.00 98.00 82 THR A N 1
ATOM 642 C CA . THR A 1 82 ? -11.339 -3.379 -2.345 1.00 98.00 82 THR A CA 1
ATOM 643 C C . THR A 1 82 ? -12.655 -4.143 -2.320 1.00 98.00 82 THR A C 1
ATOM 645 O O . THR A 1 82 ? -13.577 -3.734 -1.614 1.00 98.00 82 THR A O 1
ATOM 648 N N . GLY A 1 83 ? -12.709 -5.324 -2.943 1.00 98.19 83 GLY A N 1
ATOM 649 C CA . GLY A 1 83 ? -13.878 -6.194 -2.878 1.00 98.19 83 GLY A CA 1
ATOM 650 C C . GLY A 1 83 ? -14.253 -6.579 -1.442 1.00 98.19 83 GLY A C 1
ATOM 651 O O . GLY A 1 83 ? -15.433 -6.571 -1.084 1.00 98.19 83 GLY A O 1
ATOM 652 N N . PHE A 1 84 ? -13.278 -6.892 -0.580 1.00 97.81 84 PHE A N 1
ATOM 653 C CA . PHE A 1 84 ? -13.543 -7.164 0.837 1.00 97.81 84 PHE A CA 1
ATOM 654 C C . PHE A 1 84 ? -13.941 -5.923 1.634 1.00 97.81 84 PHE A C 1
ATOM 656 O O . PHE A 1 84 ? -14.758 -6.043 2.549 1.00 97.81 84 PHE A O 1
ATOM 663 N N . LEU A 1 85 ? -13.403 -4.749 1.310 1.00 97.00 85 LEU A N 1
ATOM 664 C CA . LEU A 1 85 ? -13.795 -3.500 1.960 1.00 97.00 85 LEU A CA 1
ATOM 665 C C . LEU A 1 85 ? -15.260 -3.163 1.653 1.00 97.00 85 LEU A C 1
ATOM 667 O O . LEU A 1 85 ? -16.035 -2.903 2.576 1.00 97.00 85 LEU A O 1
ATOM 671 N N . GLU A 1 86 ? -15.668 -3.266 0.388 1.00 96.94 86 GLU A N 1
ATOM 672 C CA . GLU A 1 86 ? -17.035 -2.981 -0.061 1.00 96.94 86 GLU A CA 1
ATOM 673 C C . GLU A 1 86 ? -18.067 -3.928 0.563 1.00 96.94 86 GLU A C 1
ATOM 675 O O . GLU A 1 86 ? -19.113 -3.496 1.054 1.00 96.94 86 GLU A O 1
ATOM 680 N N . ASN A 1 87 ? -17.767 -5.230 0.608 1.00 96.19 87 ASN A N 1
ATOM 681 C CA . ASN A 1 87 ? -18.689 -6.237 1.143 1.00 96.19 87 ASN A CA 1
ATOM 682 C C . ASN A 1 87 ? -18.470 -6.568 2.630 1.00 96.19 87 ASN A C 1
ATOM 684 O O . ASN A 1 87 ? -19.068 -7.524 3.138 1.00 96.19 87 ASN A O 1
ATOM 688 N N . LYS A 1 88 ? -17.618 -5.803 3.326 1.00 96.38 88 LYS A N 1
ATOM 689 C CA . LYS A 1 88 ? -17.269 -5.991 4.745 1.00 96.38 88 LYS A CA 1
ATOM 690 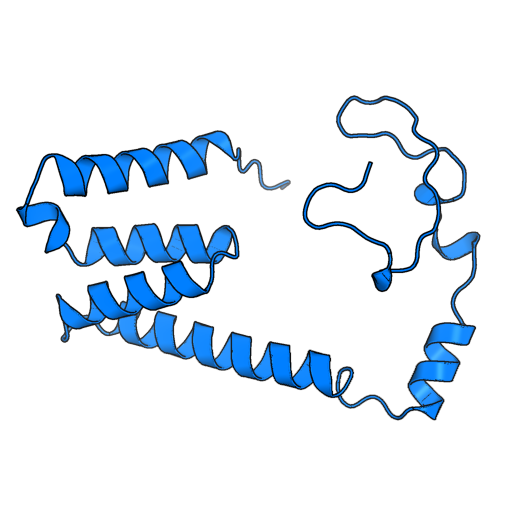C C . LYS A 1 88 ? -16.833 -7.429 5.053 1.00 96.38 88 LYS A C 1
ATOM 692 O O . LYS A 1 88 ? -17.328 -8.057 5.992 1.00 96.38 88 LYS A O 1
ATOM 697 N N . GLY A 1 89 ? -15.958 -7.984 4.216 1.00 96.25 89 GLY A N 1
ATOM 698 C CA . GLY A 1 89 ? -15.443 -9.349 4.340 1.00 96.25 89 GLY A CA 1
ATOM 699 C C . GLY A 1 89 ? -16.513 -10.431 4.165 1.00 96.25 89 GLY A C 1
ATOM 700 O O . GLY A 1 89 ? -16.404 -11.506 4.753 1.00 96.25 89 GLY A O 1
ATOM 701 N N . LYS A 1 90 ? -17.581 -10.143 3.409 1.00 96.38 90 LYS A N 1
ATOM 702 C CA . LYS A 1 90 ? -18.755 -11.013 3.209 1.00 96.38 90 LYS A CA 1
ATOM 703 C C . LYS A 1 90 ? -19.474 -11.379 4.519 1.00 96.38 90 LYS A C 1
ATOM 705 O O . LYS A 1 90 ? -20.151 -12.407 4.612 1.00 96.38 90 LYS A O 1
ATOM 710 N N . VAL A 1 91 ? -19.354 -10.541 5.551 1.00 97.38 91 VAL A N 1
ATOM 711 C CA . VAL A 1 91 ? -20.014 -10.753 6.844 1.00 97.38 91 VAL A CA 1
ATOM 712 C C . VAL A 1 91 ? -21.469 -10.286 6.772 1.00 97.38 91 VAL A C 1
ATOM 714 O O . VAL A 1 91 ? -21.763 -9.130 6.477 1.00 97.38 91 VAL A O 1
ATOM 717 N N . LYS A 1 92 ? -22.410 -11.179 7.103 1.00 96.75 92 LYS A N 1
ATOM 718 C CA . LYS A 1 92 ? -23.844 -10.845 7.158 1.00 96.75 92 LYS A CA 1
ATOM 719 C C . LYS A 1 92 ? -24.111 -9.716 8.160 1.00 96.75 92 LYS A C 1
ATOM 721 O O . LYS A 1 92 ? -23.587 -9.747 9.273 1.00 96.75 92 LYS A O 1
ATOM 726 N N . GLY A 1 93 ? -25.029 -8.806 7.825 1.00 97.12 93 GLY A N 1
ATOM 727 C CA . GLY A 1 93 ? -25.356 -7.633 8.648 1.00 97.12 93 GLY A CA 1
ATOM 728 C C . GLY A 1 93 ? -25.642 -7.952 10.121 1.00 97.12 93 GLY A C 1
ATOM 729 O O . GLY A 1 93 ? -25.039 -7.345 10.999 1.00 97.12 93 GLY A O 1
ATOM 730 N N . LYS A 1 94 ? -26.461 -8.973 10.414 1.00 97.69 94 LYS A N 1
ATOM 731 C CA . LYS A 1 94 ? -26.742 -9.404 11.801 1.00 97.69 94 LYS A CA 1
ATOM 732 C C . LYS A 1 94 ? -25.477 -9.833 12.559 1.00 97.69 94 LYS A C 1
ATOM 734 O O . LYS A 1 94 ? -25.314 -9.493 13.724 1.00 97.69 94 LYS A O 1
ATOM 739 N N . LYS A 1 95 ? -24.563 -10.554 11.899 1.00 97.94 95 LYS A N 1
ATOM 740 C CA . LYS A 1 95 ? -23.292 -10.981 12.505 1.00 97.94 95 LYS A CA 1
ATOM 741 C C . LYS A 1 95 ? -22.383 -9.781 12.768 1.00 97.94 95 LYS A C 1
ATOM 743 O O . LYS A 1 95 ? -21.786 -9.714 13.835 1.00 97.94 95 LYS A O 1
ATOM 748 N N . LEU A 1 96 ? -22.336 -8.826 11.839 1.00 97.81 96 LEU A N 1
ATOM 749 C CA . LEU A 1 96 ? -21.572 -7.592 12.010 1.00 97.81 96 LEU A CA 1
ATOM 750 C C . LEU A 1 96 ? -22.099 -6.753 13.183 1.00 97.81 96 LEU A C 1
ATOM 752 O O . LEU A 1 96 ? -21.306 -6.283 13.990 1.00 97.81 96 LEU A O 1
ATOM 756 N N . GLN A 1 97 ? -23.420 -6.620 13.328 1.00 97.81 97 GLN A N 1
ATOM 757 C CA . GLN A 1 97 ? -24.020 -5.922 14.472 1.00 97.81 97 GLN A CA 1
ATOM 758 C C . GLN A 1 97 ? -23.686 -6.608 15.799 1.00 97.81 97 GLN A C 1
ATOM 760 O O . GLN A 1 97 ? -23.307 -5.940 16.755 1.00 97.81 97 GLN A O 1
ATOM 765 N N . ASN A 1 98 ? -23.728 -7.942 15.844 1.00 98.12 98 ASN A N 1
ATOM 766 C CA . ASN A 1 98 ? -23.324 -8.686 17.037 1.00 98.12 98 ASN A CA 1
ATOM 767 C C . ASN A 1 98 ? -21.837 -8.476 17.374 1.00 98.12 98 ASN A C 1
ATOM 769 O O . ASN A 1 98 ? -21.492 -8.308 18.541 1.00 98.12 98 ASN A O 1
ATOM 773 N N . MET A 1 99 ? -20.957 -8.458 16.365 1.00 97.94 99 MET A N 1
ATOM 774 C CA . MET A 1 99 ? -19.533 -8.158 16.555 1.00 97.94 99 MET A CA 1
ATOM 775 C C . MET A 1 99 ? -19.337 -6.751 17.127 1.00 97.94 99 MET A C 1
ATOM 777 O O . MET A 1 99 ? -18.660 -6.599 18.141 1.00 97.94 99 MET A O 1
ATOM 781 N N . LEU A 1 100 ? -19.979 -5.739 16.538 1.00 96.56 100 LEU A N 1
ATOM 782 C CA . LEU A 1 100 ? -19.912 -4.356 17.019 1.00 96.56 100 LEU A CA 1
ATOM 783 C C . LEU A 1 100 ? -20.460 -4.207 18.446 1.00 96.56 100 LEU A C 1
ATOM 785 O O . LEU A 1 100 ? -19.838 -3.534 19.263 1.00 96.56 100 LEU A O 1
ATOM 789 N N . GLY A 1 101 ? -21.570 -4.877 18.771 1.00 97.06 101 GLY A N 1
ATOM 790 C CA . GLY A 1 101 ? -22.163 -4.872 20.113 1.00 97.06 101 GLY A CA 1
ATOM 791 C C . GLY A 1 101 ? -21.308 -5.569 21.176 1.00 97.06 101 GLY A C 1
ATOM 792 O O . GLY A 1 101 ? -21.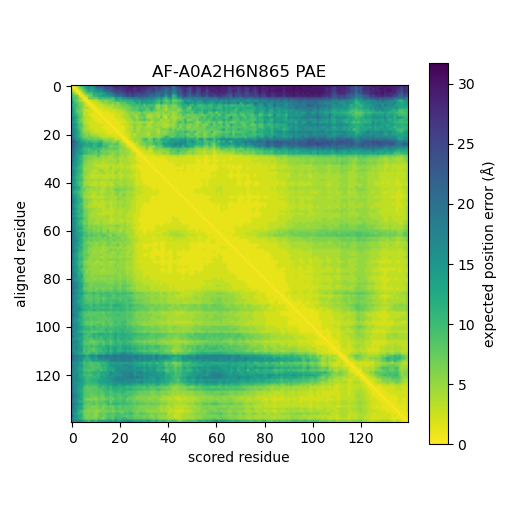460 -5.300 22.363 1.00 97.06 101 GLY A O 1
ATOM 793 N N . SER A 1 102 ? -20.383 -6.443 20.766 1.00 97.44 102 SER A N 1
ATOM 794 C CA . SER A 1 102 ? -19.446 -7.102 21.682 1.00 97.44 102 SER A CA 1
ATOM 795 C C . SER A 1 102 ? -18.257 -6.223 22.091 1.00 97.44 102 SER A C 1
ATOM 797 O O . SER A 1 102 ? -17.534 -6.588 23.017 1.00 97.44 102 SER A O 1
ATOM 799 N N . LEU A 1 103 ? -18.049 -5.067 21.445 1.00 96.38 103 LEU A N 1
ATOM 800 C CA . LEU A 1 103 ? -16.973 -4.134 21.786 1.00 96.38 103 LEU A CA 1
ATOM 801 C C . LEU A 1 103 ? -17.233 -3.462 23.145 1.00 96.38 103 LEU A C 1
ATOM 803 O O . LEU A 1 103 ? -18.301 -2.902 23.380 1.00 96.38 103 LEU A O 1
ATOM 807 N N . ARG A 1 104 ? -16.232 -3.479 24.032 1.00 94.62 104 ARG A N 1
ATOM 808 C CA . ARG A 1 104 ? -16.292 -2.929 25.397 1.00 94.62 104 ARG A CA 1
ATOM 809 C C . ARG A 1 104 ? -15.133 -1.967 25.632 1.00 94.62 104 ARG A C 1
ATOM 811 O O . ARG A 1 104 ? -14.077 -2.131 25.028 1.00 94.62 104 ARG A O 1
ATOM 818 N N . SER A 1 105 ? -15.296 -1.015 26.552 1.00 91.62 105 SER A N 1
ATOM 819 C CA . SER A 1 105 ? -14.228 -0.068 26.917 1.00 91.62 105 SER A CA 1
ATOM 820 C C . SER A 1 105 ? -12.974 -0.771 27.441 1.00 91.62 105 SER A C 1
ATOM 822 O O . SER A 1 105 ? -11.868 -0.343 27.138 1.00 91.62 105 SER A O 1
ATOM 824 N N . SER A 1 106 ? -13.131 -1.909 28.125 1.00 92.44 106 SER A N 1
ATOM 825 C CA . SER A 1 106 ? -12.011 -2.730 28.601 1.00 92.44 106 SER A CA 1
ATOM 826 C C . SER A 1 106 ? -11.128 -3.284 27.478 1.00 92.44 106 SER A C 1
ATOM 828 O O . SER A 1 106 ? -9.986 -3.644 27.729 1.00 92.44 106 SER A O 1
ATOM 830 N N . HIS A 1 107 ? -11.620 -3.352 26.234 1.00 94.25 107 HIS A N 1
ATOM 831 C CA . HIS A 1 107 ? -10.809 -3.776 25.088 1.00 94.25 107 HIS A CA 1
ATOM 832 C C . HIS A 1 107 ? -9.791 -2.712 24.648 1.00 94.25 107 HIS A C 1
ATOM 834 O O . HIS A 1 107 ? -8.919 -3.020 23.842 1.00 94.25 107 HIS A O 1
ATOM 840 N N . LEU A 1 108 ? -9.886 -1.475 25.154 1.00 92.75 108 LEU A N 1
ATOM 841 C CA . LEU A 1 108 ? -8.902 -0.425 24.883 1.00 92.75 108 LEU A CA 1
ATOM 842 C C . LEU A 1 108 ? -7.593 -0.641 25.653 1.00 92.75 108 LEU A C 1
ATOM 844 O O . LEU A 1 108 ? -6.555 -0.150 25.217 1.0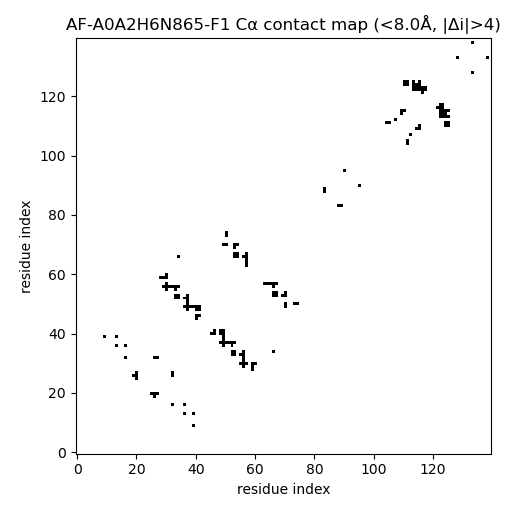0 92.75 108 LEU A O 1
ATOM 848 N N . GLY A 1 109 ? -7.625 -1.359 26.782 1.00 90.62 109 GLY A N 1
ATOM 849 C CA . GLY A 1 109 ? -6.447 -1.594 27.618 1.00 90.62 109 GLY A CA 1
ATOM 850 C C . GLY A 1 109 ? -5.655 -0.299 27.890 1.00 90.62 109 GLY A C 1
ATOM 851 O O . GLY A 1 109 ? -6.260 0.712 28.255 1.00 90.62 109 GLY A O 1
ATOM 852 N N . PRO A 1 110 ? -4.330 -0.261 27.628 1.00 87.75 110 PRO A N 1
ATOM 853 C CA . PRO A 1 110 ? -3.490 0.915 27.890 1.00 87.75 110 PRO A CA 1
ATOM 854 C C . PRO A 1 110 ? -3.949 2.216 27.212 1.00 87.75 110 PRO A C 1
ATOM 856 O O . PRO A 1 110 ? -3.616 3.300 27.691 1.00 87.75 110 PRO A O 1
ATOM 859 N N . TYR A 1 111 ? -4.705 2.119 26.112 1.00 90.12 111 TYR A N 1
ATOM 860 C CA . TYR A 1 111 ? -5.227 3.270 25.372 1.00 90.12 111 TYR A CA 1
ATOM 861 C C . TYR A 1 111 ? -6.460 3.904 26.030 1.00 90.12 111 TYR A C 1
ATOM 863 O O . TYR A 1 111 ? -6.755 5.063 25.759 1.00 90.12 111 TYR A O 1
ATOM 871 N N . GLY A 1 112 ? -7.189 3.153 26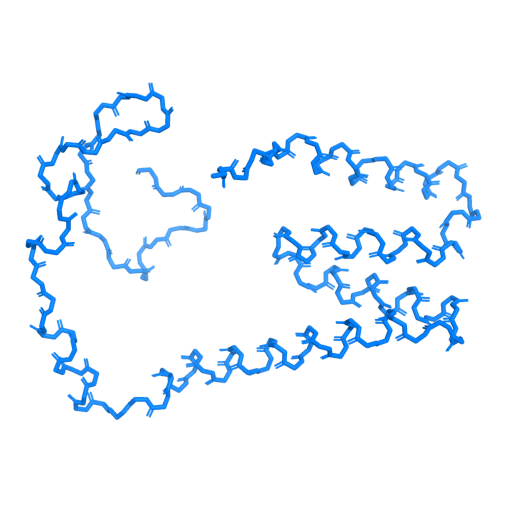.863 1.00 86.94 112 GLY A N 1
ATOM 872 C CA . GLY A 1 112 ? -8.361 3.642 27.598 1.00 86.94 112 GLY A CA 1
ATOM 873 C C . GLY A 1 112 ? -8.038 4.109 29.016 1.00 86.94 112 GLY A C 1
ATOM 874 O O . GLY A 1 112 ? -8.736 4.965 29.546 1.00 86.94 112 GLY A O 1
ATOM 875 N N . ASP A 1 113 ? -6.960 3.586 29.603 1.00 82.62 113 ASP A N 1
ATOM 876 C CA . ASP A 1 113 ? -6.624 3.801 31.015 1.00 82.62 113 ASP A CA 1
ATOM 877 C C . ASP A 1 113 ? -5.606 4.940 31.234 1.00 82.62 113 ASP A C 1
ATOM 879 O O . ASP A 1 113 ? -5.037 5.056 32.317 1.00 82.62 113 ASP A O 1
ATOM 883 N N . GLY A 1 114 ? -5.294 5.745 30.209 1.00 79.31 114 GLY A N 1
ATOM 884 C CA . GLY A 1 114 ? -4.344 6.870 30.307 1.00 79.31 114 GLY A CA 1
ATOM 885 C C . GLY A 1 114 ? -2.870 6.465 30.489 1.00 79.31 114 GLY A C 1
ATOM 886 O O . GLY A 1 114 ? -2.024 7.290 30.836 1.00 79.31 114 GLY A O 1
ATOM 887 N N . HIS A 1 115 ? -2.546 5.189 30.263 1.00 82.81 115 HIS A N 1
ATOM 888 C CA . HIS A 1 115 ? -1.190 4.644 30.393 1.00 82.81 115 HIS A CA 1
ATOM 889 C C . HIS A 1 115 ? -0.427 4.605 29.065 1.00 82.81 115 HIS A C 1
ATOM 891 O O . HIS A 1 115 ? 0.736 4.200 29.040 1.00 82.81 115 HIS A O 1
ATOM 897 N N . TYR A 1 116 ? -1.056 5.026 27.966 1.00 87.81 116 TYR A N 1
ATOM 898 C CA . TYR A 1 116 ? -0.400 5.120 26.673 1.00 87.81 116 TYR A CA 1
ATOM 899 C C . TYR A 1 116 ? 0.753 6.129 26.714 1.00 87.81 116 TYR A C 1
ATOM 901 O O . TYR A 1 116 ? 0.601 7.273 27.147 1.00 87.81 116 TYR A O 1
ATOM 909 N N . GLN A 1 117 ? 1.916 5.685 26.244 1.00 88.44 117 GLN A N 1
ATOM 910 C CA . GLN A 1 117 ? 3.089 6.522 26.040 1.00 88.44 117 GLN A CA 1
ATOM 911 C C . GLN A 1 117 ? 3.322 6.670 24.543 1.00 88.44 117 GLN A C 1
ATOM 913 O O . GLN A 1 117 ? 3.454 5.676 23.826 1.00 88.44 117 GLN A O 1
ATOM 918 N N . GLY A 1 118 ? 3.363 7.915 24.074 1.00 81.50 118 GLY A N 1
ATOM 919 C CA . GLY A 1 118 ? 3.699 8.211 22.688 1.00 81.50 118 GLY A CA 1
ATOM 920 C C . GLY A 1 118 ? 5.158 7.860 22.362 1.00 81.50 118 GLY A C 1
ATOM 921 O O . GLY A 1 118 ? 5.946 7.558 23.261 1.00 81.50 118 GLY A O 1
ATOM 922 N N . PRO A 1 119 ? 5.571 7.966 21.088 1.00 80.31 119 PRO A N 1
ATOM 923 C CA . PRO A 1 119 ? 6.939 7.657 20.656 1.00 80.31 119 PRO A CA 1
ATOM 924 C C . PRO A 1 119 ? 8.042 8.448 21.384 1.00 80.31 119 PRO A C 1
ATOM 926 O O . PRO A 1 119 ? 9.182 8.003 21.444 1.00 80.31 119 PRO A O 1
ATOM 929 N N . SER A 1 120 ? 7.710 9.614 21.949 1.00 82.38 120 SER A N 1
ATOM 930 C CA . SER A 1 120 ? 8.606 10.452 22.759 1.00 82.38 120 SER A CA 1
ATOM 931 C C . SER A 1 120 ? 8.656 10.063 24.246 1.00 82.38 120 SER A C 1
ATOM 933 O O . SER A 1 120 ? 9.315 10.743 25.030 1.00 82.38 120 SER A O 1
ATOM 935 N N . GLY A 1 121 ? 7.938 9.012 24.660 1.00 82.62 121 GLY A N 1
ATOM 936 C CA . GLY A 1 121 ? 7.817 8.565 26.053 1.00 82.62 121 GLY A CA 1
ATOM 937 C C . GLY A 1 121 ? 6.829 9.375 26.902 1.00 82.62 121 GLY A C 1
ATOM 938 O O . GLY A 1 121 ? 6.605 9.050 28.068 1.00 82.62 121 GLY A O 1
ATOM 939 N N . GLN A 1 122 ? 6.216 10.419 26.336 1.00 83.88 122 GLN A N 1
ATOM 940 C CA . GLN A 1 122 ? 5.227 11.239 27.035 1.00 83.88 122 GLN A CA 1
ATOM 941 C C . GLN A 1 122 ? 3.914 10.472 27.196 1.00 83.88 122 GLN A C 1
ATOM 943 O O . GLN A 1 122 ? 3.439 9.848 26.245 1.00 83.88 122 GLN A O 1
ATOM 948 N N . LYS A 1 123 ? 3.320 10.532 28.393 1.00 86.38 123 LYS A N 1
ATOM 949 C CA . LYS A 1 123 ? 1.970 10.006 28.617 1.00 86.38 123 LYS A CA 1
ATOM 950 C C . LYS A 1 123 ? 0.962 10.885 27.886 1.00 86.38 123 LYS A C 1
ATOM 952 O O . LYS A 1 123 ? 0.966 12.099 28.078 1.00 86.38 123 LYS A O 1
ATOM 957 N N . VAL A 1 124 ? 0.116 10.264 27.075 1.00 85.88 124 VAL A N 1
ATOM 958 C CA . VAL A 1 124 ? -0.928 10.948 26.307 1.00 85.88 124 VAL A CA 1
ATOM 959 C C . VAL A 1 124 ? -2.249 10.237 26.550 1.00 85.88 124 VAL A C 1
ATOM 961 O O . VAL A 1 124 ? -2.342 9.017 26.419 1.00 85.88 124 VAL A O 1
ATOM 964 N N . GLU A 1 125 ? -3.273 11.008 26.897 1.00 86.94 125 GLU A N 1
ATOM 965 C CA . GLU A 1 125 ? -4.640 10.511 26.967 1.00 86.94 125 GLU A CA 1
ATOM 966 C C . GLU A 1 125 ? -5.255 10.534 25.567 1.00 86.94 125 GLU A C 1
ATOM 968 O O . GLU A 1 125 ? -5.293 11.572 24.907 1.00 86.94 125 GLU A O 1
ATOM 973 N N . LEU A 1 126 ? -5.714 9.376 25.096 1.00 90.62 126 LEU A N 1
ATOM 974 C CA . LEU A 1 126 ? -6.288 9.235 23.764 1.00 90.62 126 LEU A CA 1
ATOM 975 C C . LEU A 1 126 ? -7.809 9.289 23.826 1.00 90.62 126 LEU A C 1
ATOM 977 O O . LEU A 1 126 ? -8.443 8.731 24.720 1.00 90.62 126 LEU A O 1
ATOM 981 N N . GLN A 1 127 ? -8.408 9.903 22.811 1.00 90.69 127 GLN A N 1
ATOM 982 C CA . GLN A 1 127 ? -9.857 9.945 22.674 1.00 90.69 127 GLN A CA 1
ATOM 983 C C . GLN A 1 127 ? -10.339 8.908 21.668 1.00 90.69 127 GLN A C 1
ATOM 985 O O . GLN A 1 127 ? -9.877 8.849 20.527 1.00 90.69 127 GLN A O 1
ATOM 990 N N . ARG A 1 128 ? -11.356 8.134 22.054 1.00 91.50 128 ARG A N 1
ATOM 991 C CA . ARG A 1 128 ? -12.055 7.258 21.113 1.00 91.50 128 ARG A CA 1
ATOM 992 C C . ARG A 1 128 ? -12.774 8.107 20.061 1.00 91.50 128 ARG A C 1
ATOM 994 O O . ARG A 1 128 ? -13.685 8.867 20.383 1.00 91.50 128 ARG A O 1
ATOM 1001 N N . ARG A 1 129 ? -12.422 7.911 18.790 1.00 94.56 129 ARG A N 1
ATOM 1002 C CA . ARG A 1 129 ? -13.065 8.550 17.634 1.00 94.56 129 ARG A CA 1
ATOM 1003 C C . ARG A 1 129 ? -13.524 7.496 16.618 1.00 94.56 129 ARG A C 1
ATOM 1005 O O . ARG A 1 129 ? -12.888 6.447 16.509 1.00 94.56 129 ARG A O 1
ATOM 1012 N N . PRO A 1 130 ? -14.638 7.716 15.897 1.00 95.56 130 PRO A N 1
ATOM 1013 C CA . PRO A 1 130 ? -15.005 6.858 14.775 1.00 95.56 130 PRO A CA 1
ATOM 1014 C C . PRO A 1 130 ? -14.012 7.045 13.620 1.00 95.56 130 PRO A C 1
ATOM 1016 O O . PRO A 1 130 ? -13.534 8.155 13.397 1.00 95.56 130 PRO A O 1
ATOM 1019 N N . LEU A 1 131 ? -13.757 5.982 12.846 1.00 95.69 131 LEU A N 1
ATOM 1020 C CA . LEU A 1 131 ? -12.843 6.036 11.693 1.00 95.69 131 LEU A CA 1
ATOM 1021 C C . LEU A 1 131 ? -13.235 7.125 10.679 1.00 95.69 131 LEU A C 1
ATOM 1023 O O . LEU A 1 131 ? -12.367 7.762 10.100 1.00 95.69 131 LEU A O 1
ATOM 1027 N N . SER A 1 132 ? -14.534 7.393 10.514 1.00 96.88 132 SER A N 1
ATOM 1028 C CA . SER A 1 132 ? -15.055 8.428 9.610 1.00 96.88 132 SER A CA 1
ATOM 1029 C C . SER A 1 132 ? -14.750 9.868 10.038 1.00 96.88 132 SER A C 1
ATOM 1031 O O . SER A 1 132 ? -15.015 10.785 9.271 1.00 96.88 132 SER A O 1
ATOM 1033 N N . ALA A 1 133 ? -14.265 10.082 11.264 1.00 96.81 133 ALA A N 1
ATOM 1034 C CA . ALA A 1 133 ? -13.882 11.401 11.769 1.00 96.81 133 ALA A CA 1
ATOM 1035 C C . ALA A 1 133 ? -12.364 11.642 11.730 1.00 96.81 133 ALA A C 1
ATOM 1037 O O . ALA A 1 133 ? -11.919 12.720 12.122 1.00 96.81 133 ALA A O 1
ATOM 1038 N N . LEU A 1 134 ? -11.577 10.648 11.307 1.00 96.12 134 LEU A N 1
ATOM 1039 C CA . LEU A 1 134 ? -10.127 10.776 11.206 1.00 96.12 134 LEU A CA 1
ATOM 1040 C C . LEU A 1 134 ? -9.735 11.609 9.985 1.00 96.12 134 LEU A C 1
ATOM 1042 O O . LEU A 1 134 ? -10.422 11.606 8.964 1.00 96.12 134 LEU A O 1
ATOM 1046 N N . GLN A 1 135 ? -8.606 12.301 10.100 1.00 96.88 135 GLN A N 1
ATOM 1047 C CA . GLN A 1 135 ? -7.977 13.014 8.994 1.00 96.88 135 GLN A CA 1
ATOM 1048 C C . GLN A 1 135 ? -6.909 12.136 8.328 1.00 96.88 135 GLN A C 1
ATOM 1050 O O . GLN A 1 135 ? -6.337 11.267 8.997 1.00 96.88 135 GLN A O 1
ATOM 1055 N N . PRO A 1 136 ? -6.603 12.350 7.035 1.00 95.00 136 PRO A N 1
ATOM 1056 C CA . PRO A 1 136 ? -5.430 11.750 6.411 1.00 95.00 136 PRO A CA 1
ATOM 1057 C C . PRO A 1 136 ? -4.149 12.079 7.194 1.00 95.00 136 PRO A C 1
ATOM 1059 O O . PRO A 1 136 ? -3.951 13.215 7.623 1.00 95.00 136 PRO A O 1
ATOM 1062 N N . GLY A 1 137 ? -3.268 11.090 7.352 1.00 92.62 137 GLY A N 1
ATOM 1063 C CA . GLY A 1 137 ? -2.016 11.232 8.099 1.00 92.62 137 GLY A CA 1
ATOM 1064 C C . GLY A 1 137 ? -2.138 10.921 9.595 1.00 92.62 137 GLY A C 1
ATOM 1065 O O . GLY A 1 137 ? -3.009 10.168 10.037 1.00 92.62 137 GLY A O 1
ATOM 1066 N N . VAL A 1 138 ? -1.204 11.457 10.385 1.00 90.56 138 VAL A N 1
ATOM 1067 C CA . VAL A 1 138 ? -1.139 11.202 11.831 1.00 90.56 138 VAL A CA 1
ATOM 1068 C C . VAL A 1 138 ? -2.271 11.949 12.539 1.00 90.56 138 VAL A C 1
ATOM 1070 O O . VAL A 1 138 ? -2.383 13.165 12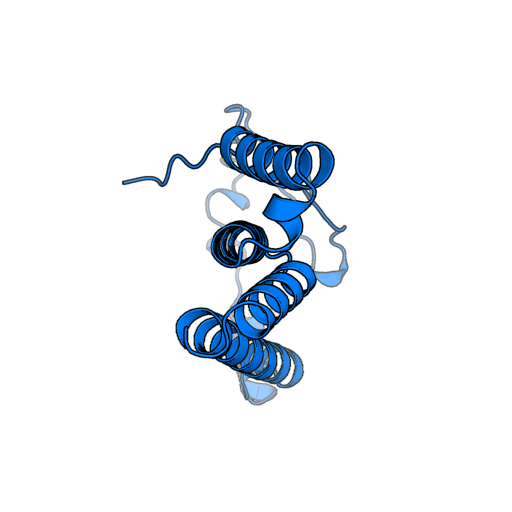.421 1.00 90.56 138 VAL A O 1
ATOM 1073 N N . ASN A 1 139 ? -3.085 11.218 13.301 1.00 90.69 139 ASN A N 1
ATOM 1074 C CA . ASN A 1 139 ? -4.135 11.778 14.151 1.00 90.69 139 ASN A CA 1
ATOM 1075 C C . ASN A 1 139 ? -3.601 11.833 15.591 1.00 90.69 139 ASN A C 1
ATOM 1077 O O . ASN A 1 139 ? -3.448 10.784 16.218 1.00 90.69 139 ASN A O 1
ATOM 1081 N N . THR A 1 140 ? -3.252 13.034 16.061 1.00 83.94 140 THR A N 1
ATOM 1082 C CA . THR A 1 140 ? -2.691 13.299 17.401 1.00 83.94 140 THR A CA 1
ATOM 1083 C C . THR A 1 140 ? -3.761 13.565 18.443 1.00 83.94 140 THR A C 1
ATOM 1085 O O . THR A 1 140 ? -4.706 14.315 18.103 1.00 83.94 140 THR A O 1
#

Radius of gyration: 21.23 Å; Cα contacts (8 Å, |Δi|>4): 94; chains: 1; bounding box: 48×26×53 Å

Solvent-accessible surface area (backbone atoms only — not comparable to full-atom values): 8182 Å² total; per-residue (Å²): 137,80,85,86,75,56,71,67,57,57,53,50,51,53,50,51,53,54,48,42,42,71,76,32,78,65,47,73,63,38,34,65,58,29,38,54,51,13,53,49,29,45,73,72,65,39,52,68,60,14,44,52,22,14,50,48,15,23,69,64,36,71,85,50,56,61,32,48,51,54,33,50,54,50,50,57,48,49,54,52,49,51,54,30,63,76,47,58,69,77,53,53,68,72,59,49,52,53,56,61,69,67,64,53,74,78,78,45,48,52,52,63,70,53,66,28,57,47,98,86,67,48,74,45,78,63,79,95,72,60,80,91,75,61,64,91,75,89,81,128

InterPro domains:
  IPR011990 Tetratricopeptide-like helical domain superfamily [G3DSA:1.25.40.10] (1-89)
  IPR011990 Tetratricopeptide-like helical domain superfamily [SSF48452] (13-74)
  IPR038645 TTC5, OB fold domain superfamily [G3DSA:2.40.50.550] (90-140)

Sequence (140 aa):
VVSTQNPKISQQALSAYAQAEKVDSTASCNPDLHLNRATLSKYEENYMEALEGFARAAGLDPAWLEPQQRKQQLMDFLERLTGFLENKGKVKGKKLQNMLGSLRSSHLGPYGDGHYQGPSGQKVELQRRPLSALQPGVNT

Secondary structure (DSSP, 8-state):
------HHHHHHHHHHHHHHHHH-TTGGG-HHHHHHHHHHHHHTT-HHHHHHHHHHHHHH-TT-HHHHHHHHHHHHHHHHHHHHHHTGGG--HHHHHHHHHT--GGGGGGGTTT--B-TTS-B-PPPP--GGGPPSS---

Nearest PDB structures (foldseek):
  8bpo-assembly1_t2  TM=9.878E-01  e=9.930E-12  Homo sapiens
  6t59-assembly1_TT  TM=9.781E-01  e=6.164E-12  Homo sapiens
  4abn-assembly2_B  TM=9.674E-01  e=2.145E-10  Mus musculus
  4abn-assembly1_A  TM=9.841E-01  e=3.952E-09  Mus musculus
  7obi-assembly2_B  TM=8.029E-01  e=1.912E-01  unidentified

Organism: NCBI:txid3147026

Foldseek 3Di:
DPPPDDVVVLVVLLVVLVVCVVVDVCSLLALVSLQVNLVSCVVVVVNVSNLVSLVSSCVSPVVPCVSVVSNVVSVVVVVVVVVCVVCVNVDDPVRVVVVVVPDDLVVCPCQSPQNDADPVRDGDHDDDDDPVPDDPDDDD